Protein AF-A0AAD7STQ3-F1 (afdb_monomer_lite)

Structure (mmCIF, N/CA/C/O backbone):
data_AF-A0AAD7STQ3-F1
#
_entry.id   AF-A0AAD7STQ3-F1
#
loop_
_atom_site.group_PDB
_atom_site.id
_atom_site.type_symbol
_atom_site.label_atom_id
_atom_site.label_alt_id
_atom_site.label_comp_id
_atom_site.label_asym_id
_atom_site.label_entity_id
_atom_site.label_seq_id
_atom_site.pdbx_PDB_ins_code
_atom_site.Cartn_x
_atom_site.Cartn_y
_atom_site.Cartn_z
_atom_site.occupancy
_atom_site.B_iso_or_equiv
_atom_site.auth_seq_id
_atom_site.auth_comp_id
_atom_site.auth_asym_id
_atom_site.auth_atom_id
_atom_site.pdbx_PDB_model_num
ATOM 1 N N . MET A 1 1 ? -23.701 -0.159 4.808 1.00 34.25 1 MET A N 1
ATOM 2 C CA . MET A 1 1 ? -22.752 -0.554 3.745 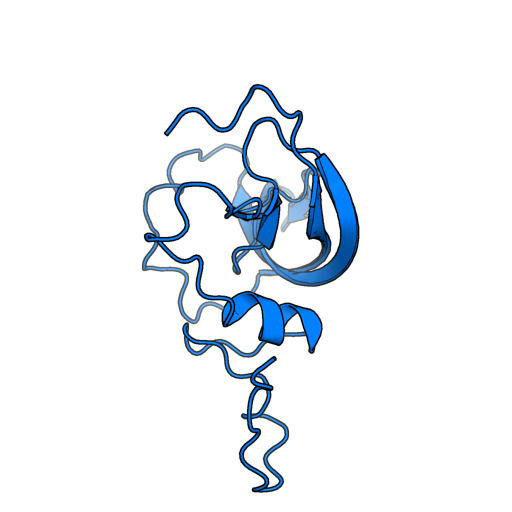1.00 34.25 1 MET A CA 1
ATOM 3 C C . MET A 1 1 ? -23.375 -0.212 2.403 1.00 34.25 1 MET A C 1
ATOM 5 O O . MET A 1 1 ? -24.416 -0.770 2.089 1.00 34.25 1 MET A O 1
ATOM 9 N N . CYS A 1 2 ? -22.802 0.736 1.662 1.00 42.94 2 CYS A N 1
ATOM 10 C CA . CYS A 1 2 ? -23.194 1.011 0.279 1.00 42.94 2 CYS A CA 1
ATOM 11 C C . CYS A 1 2 ? -22.190 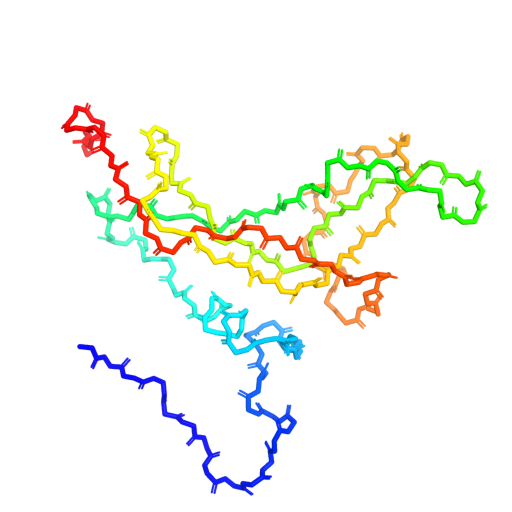0.273 -0.614 1.00 42.94 2 CYS A C 1
ATOM 13 O O . CYS A 1 2 ? -21.005 0.595 -0.589 1.00 42.94 2 CYS A O 1
ATOM 15 N N . GLY A 1 3 ? -22.632 -0.792 -1.284 1.00 47.22 3 GLY A N 1
ATOM 16 C CA . GLY A 1 3 ? -21.791 -1.566 -2.196 1.00 47.22 3 GLY A CA 1
ATOM 17 C C . GLY A 1 3 ? -21.560 -0.799 -3.495 1.00 47.22 3 GLY A C 1
ATOM 18 O O . GLY A 1 3 ? -22.461 -0.118 -3.981 1.00 47.22 3 GLY A O 1
ATOM 19 N N . MET A 1 4 ? -20.357 -0.908 -4.055 1.00 52.12 4 MET A N 1
ATOM 20 C CA . MET A 1 4 ? -20.047 -0.357 -5.375 1.00 52.12 4 MET A CA 1
ATOM 21 C C . MET A 1 4 ? -20.962 -1.015 -6.422 1.00 52.12 4 MET A C 1
ATOM 23 O O . MET A 1 4 ? -20.975 -2.238 -6.555 1.00 52.12 4 MET A O 1
ATOM 27 N N . CYS A 1 5 ? -21.756 -0.215 -7.138 1.00 56.31 5 CYS A N 1
ATOM 28 C CA . CYS A 1 5 ? -22.642 -0.696 -8.197 1.00 56.31 5 CYS A CA 1
ATOM 29 C C . CYS A 1 5 ? -21.842 -0.821 -9.501 1.00 56.31 5 CYS A C 1
ATOM 31 O O . CYS A 1 5 ? -21.365 0.182 -10.030 1.00 56.31 5 CYS A O 1
ATOM 33 N N . GLY A 1 6 ? -21.661 -2.046 -9.996 1.00 50.47 6 GLY A N 1
ATOM 34 C CA . GLY A 1 6 ? -21.016 -2.296 -11.285 1.00 50.47 6 GLY A CA 1
ATOM 35 C C . GLY A 1 6 ? -21.949 -1.960 -12.448 1.00 50.47 6 GLY A C 1
ATOM 36 O O . GLY A 1 6 ? -23.137 -2.283 -12.408 1.00 50.47 6 GLY A O 1
ATOM 37 N N . HIS A 1 7 ? -21.415 -1.337 -13.499 1.00 52.66 7 HIS A N 1
ATOM 38 C CA . HIS A 1 7 ? -22.119 -1.225 -14.775 1.00 52.66 7 HIS A CA 1
ATOM 39 C C . HIS A 1 7 ? -22.228 -2.644 -15.359 1.00 52.66 7 HIS A C 1
ATOM 41 O O . HIS A 1 7 ? -21.219 -3.282 -15.638 1.00 52.66 7 HIS A O 1
ATOM 47 N N . ASN A 1 8 ? -23.439 -3.198 -15.441 1.00 47.75 8 ASN A N 1
ATOM 48 C CA . ASN A 1 8 ? -23.668 -4.563 -15.925 1.00 47.75 8 ASN A CA 1
ATOM 49 C C . ASN A 1 8 ? -23.779 -4.589 -17.461 1.00 47.75 8 ASN A C 1
ATOM 51 O O . ASN A 1 8 ? 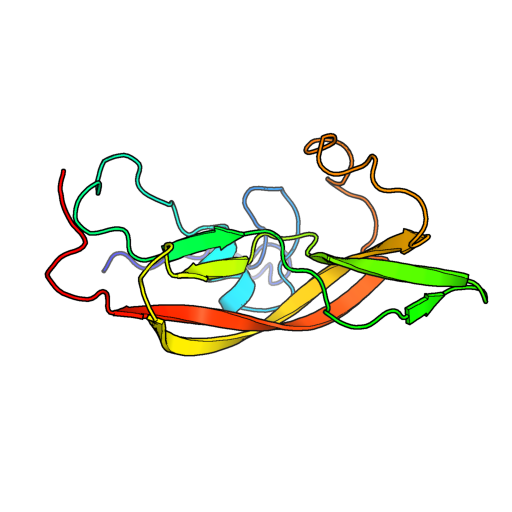-24.787 -5.028 -18.010 1.00 47.75 8 ASN A O 1
ATOM 55 N N . ASP A 1 9 ? -22.774 -4.052 -18.152 1.00 58.06 9 ASP A N 1
ATOM 56 C CA . ASP A 1 9 ? -22.693 -3.980 -19.618 1.00 58.06 9 ASP A CA 1
ATOM 57 C C . ASP A 1 9 ? -21.885 -5.133 -20.243 1.00 58.06 9 ASP A C 1
ATOM 59 O O . ASP A 1 9 ? -21.754 -5.214 -21.462 1.00 58.06 9 ASP A O 1
ATOM 63 N N . GLY A 1 10 ? -21.374 -6.061 -19.428 1.00 50.50 10 GLY A N 1
ATOM 64 C CA . GLY A 1 10 ? -20.572 -7.196 -19.895 1.00 50.50 10 GLY A CA 1
ATOM 65 C C . GLY A 1 10 ? -19.127 -6.835 -20.271 1.00 50.50 10 GLY A C 1
ATOM 66 O O . GLY A 1 10 ? -18.361 -7.726 -20.648 1.00 50.50 10 GLY A O 1
ATOM 67 N N . GLU A 1 11 ? -18.714 -5.571 -20.118 1.00 48.34 11 GLU A N 1
ATOM 68 C CA . GLU A 1 11 ? -17.346 -5.101 -20.362 1.00 48.34 11 GLU A CA 1
ATOM 69 C C . GLU A 1 11 ? -16.451 -5.398 -19.145 1.00 48.34 11 GLU A C 1
ATOM 71 O O . GLU A 1 11 ? -16.195 -4.576 -18.264 1.00 48.34 11 GLU A O 1
ATOM 76 N N . THR A 1 12 ? -15.916 -6.619 -19.096 1.00 53.88 12 THR A N 1
ATOM 77 C CA . THR A 1 12 ? -15.006 -7.070 -18.019 1.00 53.88 12 THR A CA 1
ATOM 78 C C . THR A 1 12 ? -13.733 -6.227 -17.878 1.00 53.88 12 THR A C 1
ATOM 80 O O . THR A 1 12 ? -13.134 -6.200 -16.803 1.00 53.88 12 THR A O 1
ATOM 83 N N . LYS A 1 13 ? -13.310 -5.519 -18.935 1.00 50.78 13 LYS A N 1
ATOM 84 C CA . LYS A 1 13 ? -12.105 -4.673 -18.921 1.00 50.78 13 LYS A CA 1
ATOM 85 C C . LYS A 1 13 ? -12.301 -3.336 -18.209 1.00 50.78 13 LYS A C 1
ATOM 87 O O . LYS A 1 13 ? -11.342 -2.830 -17.629 1.00 50.78 13 LYS A O 1
ATOM 92 N N . LEU A 1 14 ? -13.508 -2.773 -18.236 1.00 55.41 14 LEU A N 1
ATOM 93 C CA . LEU A 1 14 ? -13.808 -1.492 -17.589 1.00 55.41 14 LEU A CA 1
ATOM 94 C C . LEU A 1 14 ? -14.191 -1.661 -16.112 1.00 55.41 14 LEU A C 1
ATOM 96 O O . LEU A 1 14 ? -14.063 -0.713 -15.340 1.00 55.41 14 LEU A O 1
ATOM 100 N N . ALA A 1 15 ? -14.569 -2.875 -15.699 1.00 60.44 15 ALA A N 1
ATOM 101 C CA . ALA A 1 15 ? -14.988 -3.190 -14.332 1.00 60.44 15 ALA A CA 1
ATOM 102 C C . ALA A 1 15 ? -13.909 -2.946 -13.257 1.00 60.44 15 ALA A C 1
ATOM 104 O O . ALA A 1 15 ? -14.251 -2.774 -12.092 1.00 60.44 15 ALA A O 1
ATOM 105 N N . PHE A 1 16 ? -12.626 -2.908 -13.635 1.00 69.44 16 PHE A N 1
ATOM 106 C CA . PHE A 1 16 ? -11.497 -2.679 -12.722 1.00 69.44 16 PHE A CA 1
ATOM 107 C C . PHE A 1 16 ? -10.803 -1.327 -12.941 1.00 69.44 16 PHE A C 1
ATOM 109 O O . PHE A 1 16 ? -9.647 -1.149 -12.550 1.00 69.44 16 PHE A O 1
ATOM 116 N N . ARG A 1 17 ? -11.476 -0.372 -13.595 1.00 74.38 17 ARG A N 1
ATOM 117 C CA . ARG A 1 17 ? -10.894 0.939 -13.892 1.00 74.38 17 ARG A CA 1
ATOM 118 C C . ARG A 1 17 ? -10.895 1.848 -12.663 1.00 74.38 17 ARG A C 1
ATOM 120 O O . ARG A 1 17 ? -11.937 2.186 -12.112 1.00 74.38 17 ARG A O 1
ATOM 127 N N . MET A 1 18 ? -9.710 2.236 -12.235 1.00 72.56 18 MET A N 1
ATOM 128 C CA . MET A 1 18 ? -9.451 3.016 -11.033 1.00 72.56 18 MET A CA 1
ATOM 129 C C . MET A 1 18 ? -9.633 4.526 -11.284 1.00 72.56 18 MET A C 1
ATOM 131 O O . MET A 1 18 ? -9.712 4.945 -12.446 1.00 72.56 18 MET A O 1
ATOM 135 N N . PRO A 1 19 ? -9.722 5.362 -10.227 1.00 66.94 19 PRO A N 1
ATOM 136 C CA . PRO A 1 19 ? -9.919 6.810 -10.370 1.00 66.94 19 PRO A CA 1
ATOM 137 C C . PRO A 1 19 ? -8.807 7.510 -11.164 1.00 66.94 19 PRO A C 1
ATOM 139 O O . PRO A 1 19 ? -9.059 8.494 -11.852 1.00 66.94 19 PRO A O 1
ATOM 142 N N . ASP A 1 20 ? -7.592 6.969 -11.108 1.00 64.88 20 ASP A N 1
ATOM 143 C CA . ASP A 1 20 ? -6.403 7.405 -11.849 1.00 64.88 20 ASP A CA 1
ATOM 144 C C . ASP A 1 20 ? -6.395 6.925 -13.317 1.00 64.88 20 ASP A C 1
ATOM 146 O O . ASP A 1 20 ? -5.398 7.060 -14.020 1.00 64.88 20 ASP A O 1
ATOM 150 N N . SER A 1 21 ? -7.512 6.365 -13.799 1.00 68.56 21 SER A N 1
ATOM 151 C CA . SER A 1 21 ? -7.687 5.786 -15.136 1.00 68.56 21 SER A CA 1
ATOM 152 C C . SER A 1 21 ? -6.899 4.505 -15.428 1.00 68.56 21 SER A C 1
ATOM 154 O O . SER A 1 21 ? -7.070 3.951 -16.522 1.00 68.56 21 SER A O 1
ATOM 156 N N . ASN A 1 22 ? -6.122 3.987 -14.472 1.00 70.94 22 ASN A N 1
ATOM 157 C CA . ASN A 1 22 ? -5.442 2.702 -14.595 1.00 70.94 22 ASN A CA 1
ATOM 158 C C . ASN A 1 22 ? -6.416 1.531 -14.384 1.00 70.94 22 ASN A C 1
ATOM 160 O O . ASN A 1 22 ? -7.529 1.685 -13.886 1.00 70.94 22 ASN A O 1
ATOM 164 N N . VAL A 1 23 ? -6.003 0.326 -14.783 1.00 75.62 23 VAL A N 1
ATOM 165 C CA . VAL A 1 23 ? -6.789 -0.902 -14.573 1.00 75.62 23 VAL A CA 1
ATOM 166 C C . VAL A 1 23 ? -6.133 -1.735 -13.479 1.00 75.62 23 VAL A C 1
ATOM 168 O O . VAL A 1 23 ? -5.023 -2.253 -13.683 1.00 75.62 23 VAL A O 1
ATOM 171 N N . ALA A 1 24 ? -6.841 -1.882 -12.355 1.00 74.19 24 ALA A N 1
ATOM 172 C CA . ALA A 1 24 ? -6.420 -2.686 -11.214 1.00 74.19 24 ALA A CA 1
ATOM 173 C C . ALA A 1 24 ? -6.150 -4.137 -11.629 1.00 74.19 24 ALA A C 1
ATOM 175 O O . ALA A 1 24 ? -6.851 -4.715 -12.463 1.00 74.19 24 ALA A O 1
ATOM 176 N N . LYS A 1 25 ? -5.134 -4.755 -11.017 1.00 80.75 25 LYS A N 1
ATOM 177 C CA . LYS A 1 25 ? -4.764 -6.161 -11.279 1.00 80.75 25 LYS A CA 1
ATOM 178 C C . LYS A 1 25 ? -5.510 -7.162 -10.401 1.00 80.75 25 LYS A C 1
ATOM 180 O O . LYS A 1 25 ? -5.382 -8.368 -10.598 1.00 80.75 25 LYS A O 1
ATOM 185 N N . SER A 1 26 ? -6.277 -6.678 -9.427 1.00 73.44 26 SER A N 1
ATOM 186 C CA . SER A 1 26 ? -7.076 -7.502 -8.524 1.00 73.44 26 SER A CA 1
ATOM 187 C C . SER A 1 26 ? -8.337 -6.764 -8.074 1.00 73.44 26 SER A C 1
ATOM 189 O O . SER A 1 26 ? -8.354 -5.536 -8.001 1.00 73.44 26 SER A O 1
ATOM 191 N N . ALA A 1 27 ? -9.383 -7.517 -7.720 1.00 73.75 27 ALA A N 1
ATOM 192 C CA . ALA A 1 27 ? -10.620 -6.947 -7.185 1.00 73.75 27 ALA A CA 1
ATOM 193 C C . ALA A 1 27 ? -10.399 -6.195 -5.861 1.00 73.75 27 ALA A C 1
ATOM 195 O O . ALA A 1 27 ? -11.030 -5.170 -5.620 1.00 73.75 27 ALA A O 1
ATOM 196 N N . ALA A 1 28 ? -9.472 -6.673 -5.028 1.00 74.25 28 ALA A N 1
ATOM 197 C CA . ALA A 1 28 ? -9.106 -6.004 -3.785 1.00 74.25 28 ALA A CA 1
ATOM 198 C C . ALA A 1 28 ? -8.336 -4.695 -4.045 1.00 74.25 28 ALA A C 1
ATOM 200 O O . ALA A 1 28 ? -8.661 -3.676 -3.444 1.00 74.25 28 ALA A O 1
ATOM 201 N N . GLY A 1 29 ? -7.395 -4.683 -5.001 1.00 72.25 29 GLY A N 1
ATOM 202 C CA . GLY A 1 29 ? -6.713 -3.454 -5.431 1.00 72.25 29 GLY A CA 1
ATOM 203 C C . GLY A 1 29 ? -7.688 -2.415 -5.988 1.00 72.25 29 GLY A C 1
ATOM 204 O O . GLY A 1 29 ? -7.641 -1.252 -5.598 1.00 72.25 29 GLY A O 1
ATOM 205 N N . PHE A 1 30 ? -8.658 -2.860 -6.792 1.00 78.44 30 PHE A N 1
ATOM 206 C CA . PHE A 1 30 ? -9.740 -2.009 -7.287 1.00 78.44 30 PHE A CA 1
ATOM 207 C C . PHE A 1 30 ? -10.587 -1.416 -6.154 1.00 78.44 30 PHE A C 1
ATOM 209 O O . PHE A 1 30 ? -10.809 -0.212 -6.110 1.00 78.44 30 PHE A O 1
ATOM 216 N N . ALA A 1 31 ? -11.035 -2.229 -5.195 1.00 76.12 31 ALA A N 1
ATOM 217 C CA . ALA A 1 31 ? -11.789 -1.713 -4.053 1.00 76.12 31 ALA A CA 1
ATOM 218 C C . ALA A 1 31 ? -10.974 -0.688 -3.240 1.00 76.12 31 ALA A C 1
ATOM 220 O O . ALA A 1 31 ? -11.516 0.317 -2.782 1.00 76.12 31 ALA A O 1
ATOM 221 N N . HIS A 1 32 ? -9.666 -0.913 -3.091 1.00 73.62 32 HIS A N 1
ATOM 222 C CA . HIS A 1 32 ? -8.779 -0.024 -2.342 1.00 73.62 32 HIS A CA 1
ATOM 223 C C . HIS A 1 32 ? -8.500 1.300 -3.068 1.00 73.62 32 HIS A C 1
ATOM 225 O O . HIS A 1 32 ? -8.440 2.343 -2.411 1.00 73.62 32 HIS A O 1
ATOM 231 N N . SER A 1 33 ? -8.388 1.309 -4.403 1.00 71.88 33 SER A N 1
ATOM 232 C CA . SER A 1 33 ? -8.153 2.545 -5.168 1.00 71.88 33 SER A CA 1
ATOM 233 C C . SER A 1 33 ? -9.287 3.556 -4.972 1.00 71.88 33 SER A C 1
ATOM 235 O O . SER A 1 33 ? -9.041 4.756 -4.837 1.00 71.88 33 SER A O 1
ATOM 237 N N . TRP A 1 34 ? -10.524 3.056 -4.894 1.00 71.25 34 TRP A N 1
ATOM 238 C CA . TRP A 1 34 ? -11.752 3.836 -4.716 1.00 71.25 34 TRP A CA 1
ATOM 239 C C . TRP A 1 34 ? -12.090 4.151 -3.254 1.00 71.25 34 TRP A C 1
ATOM 241 O O . TRP A 1 34 ? -13.056 4.869 -2.994 1.00 71.25 34 TRP A O 1
ATOM 251 N N . MET A 1 35 ? -11.306 3.659 -2.288 1.00 70.75 35 MET A N 1
ATOM 252 C CA . MET A 1 35 ? -11.515 3.992 -0.883 1.00 70.75 35 MET A CA 1
ATOM 253 C C . MET A 1 35 ? -11.204 5.478 -0.671 1.00 70.75 35 MET A C 1
ATOM 255 O O . MET A 1 35 ? -10.058 5.915 -0.817 1.00 70.75 35 MET A O 1
ATOM 259 N N . LEU A 1 36 ? -12.240 6.267 -0.383 1.00 61.84 36 LEU A N 1
ATOM 260 C CA . LEU A 1 36 ? -12.096 7.664 0.006 1.00 61.84 36 LEU A CA 1
ATOM 261 C C . LEU A 1 36 ? -11.594 7.703 1.447 1.00 61.84 36 LEU A C 1
ATOM 263 O O . LEU A 1 36 ? -12.289 7.267 2.365 1.00 61.84 36 LEU A O 1
ATOM 267 N N . MET A 1 37 ? -10.388 8.233 1.633 1.00 58.59 37 MET A N 1
ATOM 268 C CA . MET A 1 37 ? -9.892 8.583 2.959 1.00 58.59 37 MET A CA 1
ATOM 269 C C . MET A 1 37 ? -10.634 9.859 3.348 1.00 58.59 37 MET A C 1
ATOM 271 O O . MET A 1 37 ? -10.510 10.874 2.670 1.00 58.59 37 MET A O 1
ATOM 275 N N . HIS A 1 38 ? -11.533 9.778 4.325 1.00 49.41 38 HIS A N 1
ATOM 276 C CA . HIS A 1 38 ? -12.409 10.898 4.648 1.00 49.41 38 HIS A CA 1
ATOM 277 C C . HIS A 1 38 ? -11.678 11.914 5.530 1.00 49.41 38 HIS A C 1
ATOM 279 O O . HIS A 1 38 ? -11.365 11.604 6.677 1.00 49.41 38 HIS A O 1
ATOM 285 N N . ASP A 1 39 ? -11.486 13.138 5.034 1.00 50.84 39 ASP A N 1
ATOM 286 C CA . ASP A 1 39 ? -10.855 14.236 5.790 1.00 50.84 39 ASP A CA 1
ATOM 287 C C . ASP A 1 39 ? -11.638 14.633 7.057 1.00 50.84 39 ASP A C 1
ATOM 289 O O . ASP A 1 39 ? -11.088 15.248 7.970 1.00 50.84 39 ASP A O 1
ATOM 293 N N . SER A 1 40 ? -12.929 14.284 7.140 1.00 49.31 40 SER A N 1
ATOM 294 C CA . SER A 1 40 ? -13.801 14.652 8.264 1.00 49.31 40 SER A CA 1
ATOM 295 C C . SER A 1 40 ? -13.968 13.555 9.327 1.00 49.31 40 SER A C 1
ATOM 297 O O . SER A 1 40 ? -14.676 13.773 10.310 1.00 49.31 40 SER A O 1
ATOM 299 N N . CYS A 1 41 ? -13.323 12.394 9.177 1.00 48.00 41 CYS A N 1
ATOM 300 C CA . CYS A 1 41 ? -13.273 11.357 10.216 1.00 48.00 41 CYS A CA 1
ATOM 301 C C . CYS A 1 41 ? -11.969 11.483 11.012 1.00 48.00 41 CYS A C 1
ATOM 303 O O . CYS A 1 41 ? -11.177 10.544 11.072 1.00 48.00 41 CYS A O 1
ATOM 305 N N . ARG A 1 42 ? -11.735 12.661 11.601 1.00 50.78 42 ARG A N 1
ATOM 306 C CA . ARG A 1 42 ? -10.505 12.980 12.346 1.00 50.78 42 ARG A CA 1
ATOM 307 C C . ARG A 1 42 ? -10.257 12.066 13.553 1.00 50.78 42 ARG A C 1
ATOM 309 O O . ARG A 1 42 ? -9.111 11.858 13.916 1.00 50.78 42 ARG A O 1
ATOM 316 N N . GLU A 1 43 ? -11.312 11.456 14.090 1.00 52.28 43 GLU A N 1
ATOM 317 C CA . GLU A 1 43 ? -11.234 10.623 15.297 1.00 52.28 43 GLU A CA 1
ATOM 318 C C . GLU A 1 43 ? -11.213 9.103 15.016 1.00 52.28 43 GLU A C 1
ATOM 320 O O . GLU A 1 43 ? -10.893 8.326 15.912 1.00 52.28 43 GLU A O 1
ATOM 325 N N . ASP A 1 44 ? -11.501 8.660 13.778 1.00 56.94 44 ASP A N 1
ATOM 326 C CA . ASP A 1 44 ? -11.747 7.236 13.459 1.00 56.94 44 ASP A CA 1
ATOM 327 C C . ASP A 1 44 ? -11.037 6.705 12.196 1.00 56.94 44 ASP A C 1
ATOM 329 O O . ASP A 1 44 ? -11.128 5.510 11.888 1.00 56.94 44 ASP A O 1
ATOM 333 N N . CYS A 1 45 ? -10.320 7.538 11.432 1.00 64.44 45 CYS A N 1
ATOM 334 C CA . CYS A 1 45 ? -9.619 7.064 10.236 1.00 64.44 45 CYS A CA 1
ATOM 335 C C . CYS A 1 45 ? -8.295 6.367 10.604 1.00 64.44 45 CYS A C 1
ATOM 337 O O . CYS A 1 45 ? -7.245 6.989 10.727 1.00 64.44 45 CYS A O 1
ATOM 339 N N . LYS A 1 46 ? -8.347 5.042 10.788 1.00 75.56 46 LYS A N 1
ATOM 340 C CA . LYS A 1 46 ? -7.188 4.215 11.190 1.00 75.56 46 LYS A CA 1
ATOM 341 C C . LYS A 1 46 ? -6.323 3.739 10.020 1.00 75.56 46 LYS A C 1
ATOM 343 O O . LYS A 1 46 ? -5.332 3.043 10.241 1.00 75.56 46 LYS A O 1
ATOM 348 N N . LEU A 1 47 ? -6.708 4.072 8.789 1.00 82.19 47 LEU A N 1
ATOM 349 C CA . LEU A 1 47 ? -6.021 3.699 7.554 1.00 82.19 47 LEU A CA 1
ATOM 350 C C . LEU A 1 47 ? -5.489 4.959 6.862 1.00 82.19 47 LEU A C 1
ATOM 352 O O . LEU A 1 47 ? -6.064 6.032 6.989 1.00 82.19 47 LEU A O 1
ATOM 356 N N . GLN A 1 48 ? -4.420 4.809 6.091 1.00 83.62 48 GLN A N 1
ATOM 357 C CA . GLN A 1 48 ? -3.809 5.825 5.237 1.00 83.62 48 GLN A CA 1
ATOM 358 C C . GLN A 1 48 ? -3.342 5.181 3.925 1.00 83.62 48 GLN A C 1
ATOM 360 O O . GLN A 1 48 ? -3.055 3.985 3.880 1.00 83.62 48 GLN A O 1
ATOM 365 N N . LYS A 1 49 ? -3.292 5.963 2.847 1.00 83.31 49 LYS A N 1
ATOM 366 C CA . LYS A 1 49 ? -2.744 5.544 1.552 1.00 83.31 49 LYS A CA 1
ATOM 367 C C . LYS A 1 49 ? -1.256 5.881 1.524 1.00 83.31 49 LYS A C 1
ATOM 369 O O . LYS A 1 49 ? -0.909 7.034 1.745 1.00 83.31 49 LYS A O 1
ATOM 374 N N . ASP A 1 50 ? -0.408 4.896 1.256 1.00 82.81 50 ASP A N 1
ATOM 375 C CA . ASP A 1 50 ? 1.047 5.066 1.271 1.00 82.81 50 ASP A CA 1
ATOM 376 C C . ASP A 1 50 ? 1.712 4.389 0.064 1.00 82.81 50 ASP A C 1
ATOM 378 O O . ASP A 1 50 ? 1.223 3.367 -0.434 1.00 82.81 50 ASP A O 1
ATOM 382 N N . ARG A 1 51 ? 2.834 4.941 -0.409 1.00 83.00 51 ARG A N 1
ATOM 383 C CA . ARG A 1 51 ? 3.659 4.307 -1.447 1.00 83.00 51 ARG A CA 1
ATOM 384 C C . ARG A 1 51 ? 4.664 3.391 -0.781 1.00 83.00 51 ARG A C 1
ATOM 386 O O . ARG A 1 51 ? 5.446 3.797 0.071 1.00 83.00 51 ARG A O 1
ATOM 393 N N . VAL A 1 52 ? 4.651 2.131 -1.189 1.00 85.88 52 VAL A N 1
ATOM 394 C CA . VAL A 1 52 ? 5.432 1.090 -0.524 1.00 85.88 52 VAL A CA 1
ATOM 395 C C . VAL A 1 52 ? 6.658 0.746 -1.352 1.00 85.88 52 VAL A C 1
ATOM 397 O O . VAL A 1 52 ? 6.564 0.484 -2.552 1.00 85.88 52 VAL A O 1
ATOM 400 N N . ASP A 1 53 ? 7.811 0.757 -0.691 1.00 83.19 53 ASP A N 1
ATOM 401 C CA . ASP A 1 53 ? 9.053 0.211 -1.223 1.00 83.19 53 ASP A CA 1
ATOM 402 C C . ASP A 1 53 ? 8.980 -1.318 -1.203 1.00 83.19 53 ASP A C 1
ATOM 404 O O . ASP A 1 53 ? 8.551 -1.918 -0.213 1.00 83.19 53 ASP A O 1
ATOM 408 N N . LEU A 1 54 ? 9.402 -1.961 -2.293 1.00 82.12 54 LEU A N 1
ATOM 409 C CA . LEU A 1 54 ? 9.374 -3.419 -2.404 1.00 82.12 54 LEU A CA 1
ATOM 410 C C . LEU A 1 54 ? 10.336 -4.115 -1.415 1.00 82.12 54 LEU A C 1
ATOM 412 O O . LEU A 1 54 ? 10.311 -5.337 -1.272 1.00 82.12 54 LEU A O 1
ATOM 416 N N . GLY A 1 55 ? 11.200 -3.364 -0.727 1.00 72.06 55 GLY A N 1
ATOM 417 C CA . GLY A 1 55 ? 12.090 -3.834 0.335 1.00 72.06 55 GLY A CA 1
ATOM 418 C C . GLY A 1 55 ? 13.282 -4.643 -0.165 1.00 72.06 55 GLY A C 1
ATOM 419 O O . GLY A 1 55 ? 14.160 -5.005 0.617 1.00 72.06 55 GLY A O 1
ATOM 420 N N . ARG A 1 56 ? 13.330 -4.937 -1.466 1.00 73.69 56 ARG A N 1
ATOM 421 C CA . ARG A 1 56 ? 14.419 -5.661 -2.112 1.00 73.69 56 ARG A CA 1
ATOM 422 C C . ARG A 1 56 ? 14.935 -4.880 -3.304 1.00 73.69 56 ARG A C 1
ATOM 424 O O . ARG A 1 56 ? 14.170 -4.432 -4.156 1.00 73.69 56 ARG A O 1
ATOM 431 N N . THR A 1 57 ? 16.252 -4.762 -3.368 1.00 66.81 57 THR A N 1
ATOM 432 C CA . THR A 1 57 ? 16.939 -4.212 -4.528 1.00 66.81 57 THR A CA 1
ATOM 433 C C . THR A 1 57 ? 16.922 -5.256 -5.634 1.00 66.81 57 THR A C 1
ATOM 435 O O . THR A 1 57 ? 17.395 -6.377 -5.438 1.00 66.81 57 THR A O 1
ATOM 438 N N . MET A 1 58 ? 16.362 -4.914 -6.789 1.00 68.12 58 MET A N 1
ATOM 439 C CA . MET A 1 58 ? 16.350 -5.807 -7.944 1.00 68.12 58 MET A CA 1
ATOM 440 C C . MET A 1 58 ? 17.485 -5.461 -8.897 1.00 68.12 58 MET A C 1
ATOM 442 O O . MET A 1 58 ? 17.829 -4.295 -9.043 1.00 68.12 58 MET A O 1
ATOM 446 N N . SER A 1 59 ? 18.048 -6.459 -9.579 1.00 67.25 59 SER A N 1
ATOM 447 C CA . SER A 1 59 ? 18.930 -6.197 -10.716 1.00 67.25 59 SER A CA 1
ATOM 448 C C . SER A 1 59 ? 18.082 -6.098 -11.981 1.00 67.25 59 SER A C 1
ATOM 450 O O . SER A 1 59 ? 17.638 -7.113 -12.517 1.00 67.25 59 SER A O 1
ATOM 452 N N . LEU A 1 60 ? 17.820 -4.873 -12.430 1.00 63.94 60 LEU A N 1
ATOM 453 C CA . LEU A 1 60 ? 17.189 -4.593 -13.719 1.00 63.94 60 LEU A CA 1
ATOM 454 C C . LEU A 1 60 ? 18.287 -4.122 -14.667 1.00 63.94 60 LEU A C 1
ATOM 456 O O . LEU A 1 60 ? 19.025 -3.196 -14.354 1.00 63.94 60 LEU A O 1
ATOM 460 N N . VAL A 1 61 ? 18.440 -4.805 -15.806 1.00 66.12 61 VAL A N 1
ATOM 461 C CA . VAL A 1 61 ? 19.457 -4.470 -16.826 1.00 66.12 61 VAL A CA 1
ATOM 462 C C . VAL A 1 61 ? 20.896 -4.431 -16.253 1.00 66.12 61 VAL A C 1
ATOM 464 O O . VAL A 1 61 ? 21.758 -3.711 -16.739 1.00 66.12 61 VAL A O 1
ATOM 467 N N . GLY A 1 62 ? 21.181 -5.228 -15.214 1.00 66.12 62 GLY A N 1
ATOM 468 C CA . GLY A 1 62 ? 22.507 -5.297 -14.581 1.00 66.12 62 GLY A CA 1
ATOM 469 C C . GLY A 1 62 ? 22.792 -4.212 -13.535 1.00 66.12 62 GLY A C 1
ATOM 470 O O . GLY A 1 62 ? 23.882 -4.209 -12.968 1.00 66.12 62 GLY A O 1
ATOM 471 N N . GLU A 1 63 ? 21.825 -3.345 -13.224 1.00 70.69 63 GLU A N 1
ATOM 472 C CA . GLU A 1 63 ? 21.959 -2.268 -12.240 1.00 70.69 63 GLU A CA 1
ATOM 473 C C . GLU A 1 63 ? 20.996 -2.464 -11.061 1.00 70.69 63 GLU A C 1
ATOM 475 O O . GLU A 1 63 ? 19.888 -2.993 -11.205 1.00 70.69 63 GLU A O 1
ATOM 480 N N . LEU A 1 64 ? 21.435 -2.064 -9.866 1.00 75.81 64 LEU A N 1
ATOM 481 C CA . LEU A 1 64 ? 20.624 -2.128 -8.657 1.00 75.81 64 LEU A CA 1
ATOM 482 C C . LEU A 1 64 ? 19.506 -1.089 -8.736 1.00 75.81 64 LEU A C 1
ATOM 484 O O . LEU A 1 64 ? 19.752 0.114 -8.736 1.00 75.81 64 LEU A O 1
ATOM 488 N N . SER A 1 65 ? 18.274 -1.575 -8.773 1.00 80.25 65 SER A N 1
ATOM 489 C CA . SER A 1 65 ? 17.066 -0.773 -8.863 1.00 80.25 65 SER A CA 1
ATOM 490 C C . SER A 1 65 ? 16.214 -0.937 -7.612 1.00 80.25 65 SER A C 1
ATOM 492 O O . SER A 1 65 ? 16.066 -2.038 -7.072 1.00 80.25 65 SER A O 1
ATOM 494 N N . ARG A 1 66 ? 15.639 0.172 -7.158 1.00 84.62 66 ARG A N 1
ATOM 495 C CA . ARG A 1 66 ? 14.636 0.225 -6.103 1.00 84.62 66 ARG A CA 1
ATOM 496 C C . ARG A 1 66 ? 13.265 0.416 -6.734 1.00 84.62 66 ARG A C 1
ATOM 498 O O . ARG A 1 66 ? 13.106 1.247 -7.625 1.00 84.62 66 ARG A O 1
ATOM 505 N N . CYS A 1 67 ? 12.297 -0.367 -6.279 1.00 85.06 67 CYS A N 1
ATOM 506 C CA . CYS A 1 67 ? 10.966 -0.409 -6.864 1.00 85.06 67 CYS A CA 1
ATOM 507 C C . CYS A 1 67 ? 9.926 0.086 -5.865 1.00 85.06 67 CYS A C 1
ATOM 509 O O . CYS A 1 67 ? 9.858 -0.401 -4.736 1.00 85.06 67 CYS A O 1
ATOM 511 N N . TYR A 1 68 ? 9.095 1.017 -6.316 1.00 86.19 68 TYR A N 1
ATOM 512 C CA . TYR A 1 68 ? 8.038 1.642 -5.534 1.00 86.19 68 TYR A CA 1
ATOM 513 C C . TYR A 1 68 ? 6.684 1.354 -6.159 1.00 86.19 68 TYR A C 1
ATOM 515 O O . TYR A 1 68 ? 6.567 1.271 -7.384 1.00 86.19 68 TYR A O 1
ATOM 523 N N . SER A 1 69 ? 5.653 1.209 -5.331 1.00 85.69 69 SER A N 1
ATOM 524 C CA . SER A 1 69 ? 4.308 0.979 -5.845 1.00 85.69 69 SER A CA 1
ATOM 525 C C . SER A 1 69 ? 3.837 2.142 -6.729 1.00 85.69 69 SER A C 1
ATOM 527 O O . SER A 1 69 ? 4.025 3.322 -6.405 1.00 85.69 69 SER A O 1
ATOM 529 N N . ALA A 1 70 ? 3.251 1.790 -7.873 1.00 81.88 70 ALA A N 1
ATOM 530 C CA . ALA A 1 70 ? 2.594 2.723 -8.785 1.00 81.88 70 ALA A CA 1
ATOM 531 C C . ALA A 1 70 ? 1.255 3.194 -8.202 1.00 81.88 70 ALA A C 1
ATOM 533 O O . ALA A 1 70 ? 0.892 4.358 -8.307 1.00 81.88 70 ALA A O 1
ATOM 534 N N . GLU A 1 71 ? 0.557 2.280 -7.529 1.00 77.06 71 GLU A N 1
ATOM 535 C CA . GLU A 1 71 ? -0.708 2.537 -6.850 1.00 77.06 71 GLU A CA 1
ATOM 536 C C . GLU A 1 71 ? -0.465 2.687 -5.333 1.00 77.06 71 GLU A C 1
ATOM 538 O O . GLU A 1 71 ? 0.379 1.975 -4.767 1.00 77.06 71 GLU A O 1
ATOM 543 N N . PRO A 1 72 ? -1.183 3.589 -4.641 1.00 82.06 72 PRO A N 1
ATOM 544 C CA . PRO A 1 72 ? -1.100 3.704 -3.191 1.00 82.06 72 PRO A CA 1
ATOM 545 C C . PRO A 1 72 ? -1.687 2.470 -2.497 1.00 82.06 72 PRO A C 1
ATOM 547 O O . PRO A 1 72 ? -2.760 1.978 -2.848 1.00 82.06 72 PRO A O 1
ATOM 550 N N . VAL A 1 73 ? -1.006 2.002 -1.456 1.00 87.25 73 VAL A N 1
ATOM 551 C CA . VAL A 1 73 ? -1.395 0.834 -0.663 1.00 87.25 73 VAL A CA 1
ATOM 552 C C . VAL A 1 73 ? -1.948 1.284 0.676 1.00 87.25 73 VAL A C 1
ATOM 554 O O . VAL A 1 73 ? -1.400 2.179 1.317 1.00 87.25 73 VAL A O 1
ATOM 557 N N . LEU A 1 74 ? -3.024 0.642 1.132 1.00 87.75 74 LEU A N 1
ATOM 558 C CA . LEU A 1 74 ? -3.566 0.931 2.455 1.00 87.75 74 LEU A CA 1
ATOM 559 C C . LEU A 1 74 ? -2.605 0.444 3.544 1.00 87.75 74 LEU A C 1
ATOM 561 O O . LEU A 1 74 ? -2.235 -0.736 3.587 1.00 87.75 74 LEU A O 1
ATOM 565 N N . ARG A 1 75 ? -2.233 1.364 4.429 1.00 89.69 75 ARG A N 1
ATOM 566 C CA . ARG A 1 75 ? -1.440 1.167 5.642 1.00 89.69 75 ARG A CA 1
ATOM 567 C C . ARG A 1 75 ? -2.215 1.687 6.840 1.00 89.69 75 ARG A C 1
ATOM 569 O O . ARG A 1 75 ? -3.129 2.483 6.690 1.00 89.69 75 ARG A O 1
ATOM 576 N N . CYS A 1 76 ? -1.863 1.235 8.037 1.00 87.75 76 CYS A N 1
ATOM 577 C CA . CYS A 1 76 ? -2.459 1.796 9.245 1.00 87.75 76 CYS A CA 1
ATOM 578 C C . CYS A 1 76 ? -1.854 3.172 9.502 1.00 87.75 76 CYS A C 1
ATOM 580 O O . CYS A 1 76 ? -0.688 3.398 9.163 1.00 87.75 76 CYS A O 1
ATOM 582 N N . ALA A 1 77 ? -2.634 4.064 10.105 1.00 84.88 77 ALA A N 1
ATOM 583 C CA . ALA A 1 77 ? -2.139 5.343 10.591 1.00 84.88 77 ALA A CA 1
ATOM 584 C C . ALA A 1 77 ? -0.976 5.135 11.588 1.00 84.88 77 ALA A C 1
ATOM 586 O O . ALA A 1 77 ? -0.911 4.085 12.246 1.00 84.88 77 ALA A O 1
ATOM 587 N N . PRO A 1 78 ? -0.045 6.099 11.715 1.00 83.12 78 PRO A N 1
ATOM 588 C CA . PRO A 1 78 ? 1.055 5.998 12.668 1.00 83.12 78 PRO A CA 1
ATOM 589 C C . PRO A 1 78 ? 0.530 5.765 14.091 1.00 83.12 78 PRO A C 1
ATOM 591 O O . PRO A 1 78 ? -0.426 6.402 14.517 1.00 83.12 78 PRO A O 1
ATOM 594 N N . GLY A 1 79 ? 1.143 4.834 14.825 1.00 80.56 79 GLY A N 1
ATOM 595 C CA . GLY A 1 79 ? 0.695 4.454 16.173 1.00 80.56 79 GLY A CA 1
ATOM 596 C C . GLY A 1 79 ? -0.398 3.377 16.215 1.00 80.56 79 GLY A C 1
ATOM 597 O O . GLY A 1 79 ? -0.703 2.874 17.294 1.00 80.56 79 GLY A O 1
ATOM 598 N N . CYS A 1 80 ? -0.940 2.956 15.069 1.00 85.44 80 CYS A N 1
ATOM 599 C CA . CYS A 1 80 ? -1.893 1.849 14.969 1.00 85.44 80 CYS A CA 1
ATOM 600 C C . CYS A 1 80 ? -1.233 0.584 14.395 1.00 85.44 80 CYS A C 1
ATOM 602 O O . CYS A 1 80 ? -0.252 0.651 13.654 1.00 85.44 80 CYS A O 1
ATOM 604 N N . PHE A 1 81 ? -1.796 -0.586 14.697 1.00 88.25 81 PHE A N 1
ATOM 605 C CA . PHE A 1 81 ? -1.345 -1.882 14.184 1.00 88.25 81 PHE A CA 1
ATOM 606 C C . PHE A 1 81 ? -2.439 -2.571 13.365 1.00 88.25 81 PHE A C 1
ATOM 608 O O . PHE A 1 81 ? -3.628 -2.430 13.650 1.00 88.25 81 PHE A O 1
ATOM 615 N N . ALA A 1 82 ? -2.037 -3.322 12.338 1.00 89.81 82 ALA A N 1
ATOM 616 C CA . ALA A 1 82 ? -2.973 -4.048 11.488 1.00 89.81 82 ALA A CA 1
ATOM 617 C C . ALA A 1 82 ? -3.532 -5.268 12.228 1.00 89.81 82 ALA A C 1
ATOM 619 O O . ALA A 1 82 ? -2.770 -6.105 12.710 1.00 89.81 82 ALA A O 1
ATOM 620 N N . THR A 1 83 ? -4.856 -5.380 12.293 1.00 88.94 83 THR A N 1
ATOM 621 C CA . THR A 1 83 ? -5.553 -6.574 12.799 1.00 88.94 83 THR A CA 1
ATOM 622 C C . THR A 1 83 ? -5.866 -7.549 11.675 1.00 88.94 83 THR A C 1
ATOM 624 O O . THR A 1 83 ? -5.851 -8.759 11.888 1.00 88.94 83 THR A O 1
ATOM 627 N N . HIS A 1 84 ? -6.101 -7.026 10.471 1.00 89.94 84 HIS A N 1
ATOM 628 C CA . HIS A 1 84 ? -6.320 -7.819 9.272 1.00 89.94 84 HIS A CA 1
ATOM 629 C C . HIS A 1 84 ? -5.525 -7.253 8.098 1.00 89.94 84 HIS A C 1
ATOM 631 O O . HIS A 1 84 ? -5.463 -6.037 7.883 1.00 89.94 84 HIS A O 1
ATOM 637 N N . THR A 1 85 ? -4.934 -8.146 7.312 1.00 92.25 85 THR A N 1
ATOM 638 C CA . THR A 1 85 ? -4.161 -7.800 6.123 1.00 92.25 85 THR A CA 1
ATOM 639 C C . THR A 1 85 ? -4.597 -8.639 4.933 1.00 92.25 85 THR A C 1
ATOM 641 O O . THR A 1 85 ? -5.128 -9.737 5.072 1.00 92.25 85 THR A O 1
ATOM 644 N N . THR A 1 86 ? -4.379 -8.104 3.739 1.00 9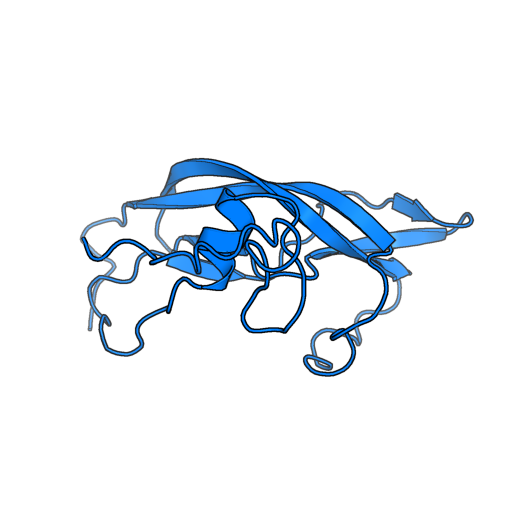0.00 86 THR A N 1
ATOM 645 C CA . THR A 1 86 ? -4.630 -8.791 2.477 1.00 90.00 86 THR A CA 1
ATOM 646 C C . THR A 1 86 ? -3.409 -8.679 1.581 1.00 90.00 86 THR A C 1
ATOM 648 O O . THR A 1 86 ? -2.704 -7.670 1.601 1.00 90.00 86 THR A O 1
ATOM 651 N N . LEU A 1 87 ? -3.162 -9.706 0.775 1.00 90.88 87 LEU A N 1
ATOM 652 C CA . LEU A 1 87 ? -2.148 -9.658 -0.271 1.00 90.88 87 LEU A CA 1
ATOM 653 C C . LEU A 1 87 ? -2.770 -9.078 -1.540 1.00 90.88 87 LEU A C 1
ATOM 655 O O . LEU A 1 87 ? -3.796 -9.565 -2.015 1.00 90.88 87 LEU A O 1
ATOM 659 N N . LEU A 1 88 ? -2.153 -8.030 -2.075 1.00 86.69 88 LEU A N 1
ATOM 660 C CA . LEU A 1 88 ? -2.548 -7.386 -3.321 1.00 86.69 88 LEU A CA 1
ATOM 661 C C . LEU A 1 88 ? -1.445 -7.561 -4.349 1.00 86.69 88 LEU A C 1
ATOM 663 O O . LEU A 1 88 ? -0.294 -7.261 -4.058 1.00 86.69 88 LEU A O 1
ATOM 667 N N . ASN A 1 89 ? -1.806 -7.968 -5.561 1.00 86.62 89 ASN A N 1
ATOM 668 C CA . ASN A 1 89 ? -0.907 -7.855 -6.703 1.00 86.62 89 ASN A CA 1
ATOM 669 C C . ASN A 1 89 ? -1.058 -6.453 -7.280 1.00 86.62 89 ASN A C 1
ATOM 671 O O . ASN A 1 89 ? -2.139 -6.122 -7.777 1.00 86.62 89 ASN A O 1
ATOM 675 N N . ILE A 1 90 ? -0.002 -5.650 -7.193 1.00 85.62 90 ILE A N 1
ATOM 676 C CA . ILE A 1 90 ? 0.006 -4.263 -7.665 1.00 85.62 90 ILE A CA 1
ATOM 677 C C . ILE A 1 90 ? 1.204 -4.003 -8.567 1.00 85.62 90 ILE A C 1
ATOM 679 O O . ILE A 1 90 ? 2.186 -4.750 -8.570 1.00 85.62 90 ILE A O 1
ATOM 683 N N . SER A 1 91 ? 1.107 -2.934 -9.343 1.00 86.56 91 SER A N 1
ATOM 684 C CA . SER A 1 91 ? 2.173 -2.483 -10.223 1.00 86.56 91 SER A CA 1
ATOM 685 C C . SER A 1 91 ? 3.253 -1.699 -9.470 1.00 86.56 91 SER A C 1
ATOM 687 O O . SER A 1 91 ? 2.953 -0.954 -8.538 1.00 86.56 91 SER A O 1
ATOM 689 N N . PHE A 1 92 ? 4.507 -1.851 -9.900 1.00 85.56 92 PHE A N 1
ATOM 690 C CA . PHE A 1 92 ? 5.659 -1.109 -9.387 1.00 85.56 92 PHE A CA 1
ATOM 691 C C . PHE A 1 92 ? 6.405 -0.405 -10.519 1.00 85.56 92 PHE A C 1
ATOM 693 O O . PHE A 1 92 ? 6.503 -0.937 -11.630 1.00 85.56 92 PHE A O 1
AT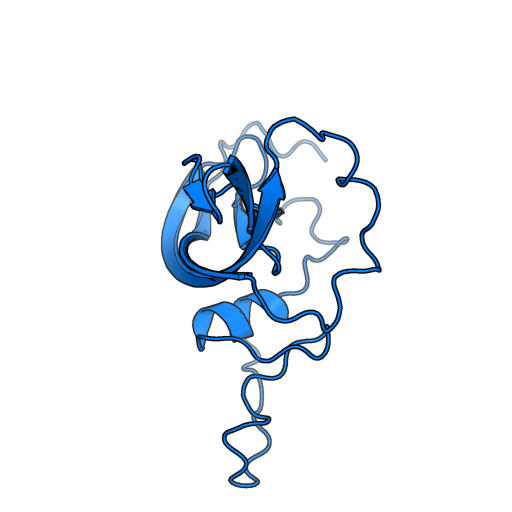OM 700 N N . HIS A 1 93 ? 6.969 0.753 -10.182 1.00 85.62 93 HIS A N 1
ATOM 701 C CA . HIS A 1 93 ? 7.959 1.463 -10.983 1.00 85.62 93 HIS A CA 1
ATOM 702 C C . HIS A 1 93 ? 9.329 1.340 -10.326 1.00 85.62 93 HIS A C 1
ATOM 704 O O . HIS A 1 93 ? 9.459 1.528 -9.112 1.00 85.62 93 HIS A O 1
ATOM 710 N N . CYS A 1 94 ? 10.335 0.979 -11.114 1.00 83.69 94 CYS A N 1
ATOM 711 C CA . CYS A 1 94 ? 11.682 0.696 -10.645 1.00 83.69 94 CYS A CA 1
ATOM 712 C C . CYS A 1 94 ? 12.664 1.739 -11.167 1.00 83.69 94 CYS A C 1
ATOM 714 O O . CYS A 1 94 ? 12.708 2.034 -12.357 1.00 83.69 94 CYS A O 1
ATOM 716 N N . HIS A 1 95 ? 13.508 2.250 -10.276 1.00 77.19 95 HIS A N 1
ATOM 717 C CA . HIS A 1 95 ? 14.512 3.255 -10.608 1.00 77.19 95 HIS A CA 1
ATOM 718 C C . HIS A 1 95 ? 15.888 2.848 -10.081 1.00 77.19 95 HIS A C 1
ATOM 720 O O . HIS A 1 95 ? 15.959 2.152 -9.065 1.00 77.19 95 HIS A O 1
ATOM 726 N N . PRO A 1 96 ? 16.985 3.304 -10.710 1.00 79.38 96 PRO A N 1
ATOM 727 C CA . PRO A 1 96 ? 18.332 3.088 -10.195 1.00 79.38 96 PRO A CA 1
ATOM 728 C C . PRO A 1 96 ? 18.457 3.578 -8.749 1.00 79.38 96 PRO A C 1
ATOM 730 O O . PRO A 1 96 ? 18.013 4.679 -8.416 1.00 79.38 96 PRO A O 1
ATOM 733 N N . ALA A 1 97 ? 19.065 2.768 -7.883 1.00 71.38 97 ALA A N 1
ATOM 734 C CA . ALA A 1 97 ? 19.110 3.005 -6.438 1.00 71.38 97 ALA A CA 1
ATOM 735 C C . ALA A 1 97 ? 19.840 4.303 -6.027 1.00 71.38 97 ALA A C 1
ATOM 737 O O . ALA A 1 97 ? 19.652 4.768 -4.903 1.00 71.38 97 ALA A O 1
ATOM 738 N N . ASP A 1 98 ? 20.637 4.889 -6.924 1.00 69.88 98 ASP A N 1
ATOM 739 C CA . ASP A 1 98 ? 21.462 6.076 -6.666 1.00 69.88 98 ASP A CA 1
ATOM 740 C C . ASP A 1 98 ? 20.711 7.415 -6.807 1.00 69.88 98 ASP A C 1
ATOM 742 O O . ASP A 1 98 ? 21.240 8.468 -6.453 1.00 69.88 98 ASP A O 1
ATOM 746 N N . ASN A 1 99 ? 19.469 7.416 -7.311 1.00 60.03 99 ASN A N 1
ATOM 747 C CA . ASN A 1 99 ? 18.747 8.654 -7.608 1.00 60.03 99 ASN A CA 1
ATOM 748 C C . ASN A 1 99 ? 17.550 8.857 -6.656 1.00 60.03 99 ASN A C 1
ATOM 750 O O . ASN A 1 99 ? 16.472 8.306 -6.853 1.00 60.03 99 ASN A O 1
ATOM 754 N N . THR A 1 100 ? 17.721 9.679 -5.616 1.00 54.06 100 THR A N 1
ATOM 755 C CA . THR A 1 100 ? 16.716 9.966 -4.563 1.00 54.06 100 THR A CA 1
ATOM 756 C C . THR A 1 100 ? 15.674 11.030 -4.942 1.00 54.06 100 THR A C 1
ATOM 758 O O . THR A 1 100 ? 14.876 11.446 -4.107 1.00 54.06 100 THR A O 1
ATOM 761 N N . ARG A 1 101 ? 15.670 11.497 -6.194 1.00 53.59 101 ARG A N 1
ATOM 762 C CA . ARG A 1 101 ? 15.058 12.773 -6.603 1.00 53.59 101 ARG A CA 1
ATOM 763 C C . ARG A 1 101 ? 13.585 12.722 -7.039 1.00 53.59 101 ARG A C 1
ATOM 765 O O . ARG A 1 101 ? 13.094 13.712 -7.563 1.00 53.59 101 ARG A O 1
ATOM 772 N N . TRP A 1 102 ? 12.896 11.594 -6.859 1.00 54.91 102 TRP A N 1
ATOM 773 C CA . TRP A 1 102 ? 11.626 11.306 -7.554 1.00 54.91 102 TRP A CA 1
ATOM 774 C C . TRP A 1 102 ? 10.388 11.251 -6.651 1.00 54.91 102 TRP A C 1
ATOM 776 O O . TRP A 1 102 ? 9.296 10.971 -7.134 1.00 54.91 102 TRP A O 1
ATOM 786 N N . MET A 1 103 ? 10.528 11.526 -5.349 1.00 50.53 103 MET A N 1
ATOM 787 C CA . MET A 1 103 ? 9.363 11.662 -4.458 1.00 50.53 103 MET A CA 1
ATOM 788 C C . MET A 1 103 ? 8.506 12.907 -4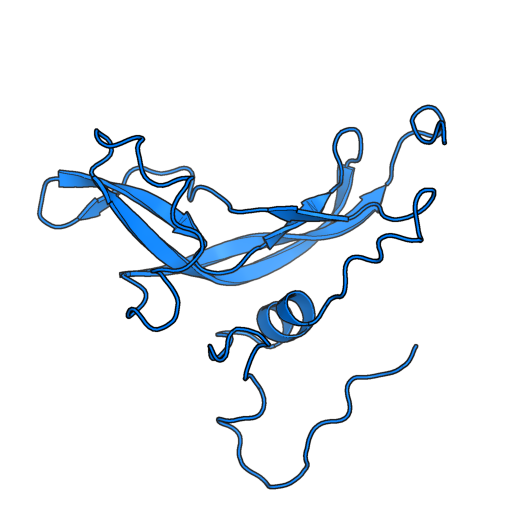.768 1.00 50.53 103 MET A C 1
ATOM 790 O O . MET A 1 103 ? 7.409 13.004 -4.232 1.00 50.53 103 MET A O 1
ATOM 794 N N . ASP A 1 104 ? 8.970 13.813 -5.640 1.00 50.09 104 ASP A N 1
ATOM 795 C CA . ASP A 1 104 ? 8.296 15.075 -5.988 1.00 50.09 104 ASP A CA 1
ATOM 796 C C . ASP A 1 104 ? 7.447 15.034 -7.280 1.00 50.09 104 ASP A C 1
ATOM 798 O O . ASP A 1 104 ? 6.678 15.963 -7.519 1.00 50.09 104 ASP A O 1
ATOM 802 N N . ASP A 1 105 ? 7.533 13.988 -8.114 1.00 48.00 105 ASP A N 1
ATOM 803 C CA . ASP A 1 105 ? 6.842 13.949 -9.419 1.00 48.00 105 ASP A CA 1
ATOM 804 C C . ASP A 1 105 ? 5.611 13.019 -9.385 1.00 48.00 105 ASP A C 1
ATOM 806 O O . ASP A 1 105 ? 5.585 11.919 -9.937 1.00 48.00 105 ASP A O 1
ATOM 810 N N . ASP A 1 106 ? 4.578 13.470 -8.669 1.00 50.25 106 ASP A N 1
ATOM 811 C CA . ASP A 1 106 ? 3.277 12.796 -8.483 1.00 50.25 106 ASP A CA 1
ATOM 812 C C . ASP A 1 106 ? 2.453 12.686 -9.788 1.00 50.25 106 ASP A C 1
ATOM 814 O O . ASP A 1 106 ? 1.545 11.867 -9.901 1.00 50.25 106 ASP A O 1
ATOM 818 N N . ALA A 1 107 ? 2.792 13.472 -10.816 1.00 48.12 107 ALA A N 1
ATOM 819 C CA . ALA A 1 107 ? 1.976 13.616 -12.023 1.00 48.12 107 ALA A CA 1
ATOM 820 C C . ALA A 1 107 ? 2.483 12.844 -13.258 1.00 48.12 107 ALA A C 1
ATOM 822 O O . ALA A 1 107 ? 1.708 12.656 -14.197 1.00 48.12 107 ALA A O 1
ATOM 823 N N . SER A 1 108 ? 3.743 12.385 -13.291 1.00 45.50 108 SER A N 1
ATOM 824 C CA . SER A 1 108 ? 4.328 11.795 -14.515 1.00 45.50 108 SER A CA 1
ATOM 825 C C . SER A 1 108 ? 4.108 10.287 -14.683 1.00 45.50 108 SER A C 1
ATOM 827 O O . SER A 1 108 ? 4.239 9.785 -15.792 1.00 45.50 108 SER A O 1
ATOM 829 N N . LEU A 1 109 ? 3.713 9.556 -13.634 1.00 52.50 109 LEU A N 1
ATOM 830 C CA . LEU A 1 109 ? 3.559 8.088 -13.686 1.00 52.50 109 LEU A CA 1
ATOM 831 C C . LEU A 1 109 ? 2.178 7.624 -14.192 1.00 52.50 109 LEU A C 1
ATOM 833 O O . LEU A 1 109 ? 1.892 6.427 -14.267 1.00 52.50 109 LEU A O 1
ATOM 837 N N . VAL A 1 110 ? 1.296 8.560 -14.550 1.00 43.97 110 VAL A N 1
ATOM 838 C CA . VAL A 1 110 ? -0.049 8.255 -15.046 1.00 43.97 110 VAL A CA 1
ATOM 839 C C . VAL A 1 110 ? 0.035 7.810 -16.509 1.00 43.97 110 VAL A C 1
ATOM 841 O O . VAL A 1 110 ? 0.091 8.623 -17.428 1.00 43.97 110 VAL A O 1
ATOM 844 N N . GLY A 1 111 ? 0.018 6.494 -16.729 1.00 49.66 111 GLY A N 1
ATOM 845 C CA . GLY A 1 111 ? -0.053 5.885 -18.062 1.00 49.66 111 GLY A CA 1
ATOM 846 C C . GLY A 1 111 ? 1.245 5.256 -18.570 1.00 49.66 111 GLY A C 1
ATOM 847 O O . GLY A 1 111 ? 1.242 4.682 -19.663 1.00 49.66 111 GLY A O 1
ATOM 848 N N . GLU A 1 112 ? 2.331 5.294 -17.794 1.00 58.28 112 GLU A N 1
ATOM 849 C CA . GLU A 1 112 ? 3.519 4.493 -18.090 1.00 58.28 112 GLU A CA 1
ATOM 850 C C . GLU A 1 112 ? 3.266 3.011 -17.784 1.00 58.28 112 GLU A C 1
ATOM 852 O O . GLU A 1 112 ? 2.574 2.630 -16.836 1.00 58.28 112 GLU A O 1
ATOM 857 N N . LYS A 1 113 ? 3.807 2.133 -18.636 1.00 65.81 113 LYS A N 1
ATOM 858 C CA . LYS A 1 113 ? 3.737 0.687 -18.412 1.00 65.81 113 LYS A CA 1
ATOM 859 C C . LYS A 1 113 ? 4.457 0.379 -17.101 1.00 65.81 113 LYS A C 1
ATOM 861 O O . LYS A 1 113 ? 5.624 0.712 -16.960 1.00 65.81 113 LYS A O 1
ATOM 866 N N . ALA A 1 114 ? 3.773 -0.298 -16.182 1.00 74.50 114 ALA A N 1
ATOM 867 C CA . ALA A 1 114 ? 4.406 -0.824 -14.980 1.00 74.50 114 ALA A CA 1
ATOM 868 C C . ALA A 1 114 ? 5.637 -1.671 -15.341 1.00 74.50 114 ALA A C 1
ATOM 870 O O . ALA A 1 114 ? 5.533 -2.560 -16.196 1.00 74.50 114 ALA A O 1
ATOM 871 N N . ASP A 1 115 ? 6.760 -1.421 -14.667 1.00 80.38 115 ASP A N 1
ATOM 872 C CA . ASP A 1 115 ? 8.008 -2.161 -14.880 1.00 80.38 115 ASP A CA 1
ATOM 873 C C . ASP A 1 115 ? 7.871 -3.605 -14.398 1.00 80.38 115 ASP A C 1
ATOM 875 O O . ASP A 1 115 ? 8.401 -4.543 -14.997 1.00 80.38 115 ASP A O 1
ATOM 879 N N . MET A 1 116 ? 7.110 -3.796 -13.318 1.00 83.06 116 MET A N 1
ATOM 880 C CA . MET A 1 116 ? 6.803 -5.108 -12.768 1.00 83.06 116 MET A CA 1
ATOM 881 C C . MET A 1 116 ? 5.475 -5.117 -12.004 1.00 83.06 116 MET A C 1
ATOM 883 O O . MET A 1 116 ? 4.890 -4.079 -11.692 1.00 83.06 116 MET A O 1
ATOM 887 N N . VAL A 1 117 ? 5.010 -6.322 -11.681 1.00 86.50 117 VAL A N 1
ATOM 888 C CA . VAL A 1 117 ? 3.879 -6.569 -10.783 1.00 86.50 117 VAL A CA 1
ATOM 889 C C . VAL A 1 117 ? 4.354 -7.515 -9.694 1.00 86.50 117 VAL A C 1
ATOM 891 O O . VAL A 1 117 ? 5.011 -8.509 -10.005 1.00 86.50 117 VAL A O 1
ATOM 894 N N . ASP A 1 118 ? 4.014 -7.223 -8.443 1.00 87.88 118 ASP A N 1
ATOM 895 C CA . ASP A 1 118 ? 4.299 -8.125 -7.328 1.00 87.88 118 ASP A CA 1
ATOM 896 C C . ASP A 1 118 ? 3.248 -8.042 -6.219 1.00 87.88 118 ASP A C 1
ATOM 898 O O . ASP A 1 118 ? 2.433 -7.115 -6.170 1.00 87.88 118 ASP A O 1
ATOM 902 N N . SER A 1 119 ? 3.257 -9.048 -5.346 1.00 89.06 119 SER A N 1
ATOM 903 C CA . SER A 1 119 ? 2.389 -9.143 -4.184 1.00 89.06 119 SER A CA 1
ATOM 904 C C . SER A 1 119 ? 2.901 -8.276 -3.036 1.00 89.06 119 SER A C 1
ATOM 906 O O . SER A 1 119 ? 4.031 -8.426 -2.576 1.00 89.06 119 SER A O 1
ATOM 908 N N . VAL A 1 120 ? 2.033 -7.424 -2.498 1.00 90.31 120 VAL A N 1
ATOM 909 C CA . VAL A 1 120 ? 2.304 -6.639 -1.294 1.00 90.31 120 VAL A CA 1
ATOM 910 C C . VAL A 1 120 ? 1.202 -6.797 -0.261 1.00 90.31 120 VAL A C 1
ATOM 912 O O . VAL A 1 120 ? 0.030 -6.990 -0.583 1.00 90.31 120 VAL A O 1
ATOM 915 N N . VAL A 1 121 ? 1.583 -6.700 1.009 1.00 91.31 121 VAL A N 1
ATOM 916 C CA . VAL A 1 121 ? 0.646 -6.703 2.130 1.00 91.31 121 VAL A CA 1
ATOM 917 C C . VAL A 1 121 ? -0.002 -5.327 2.251 1.00 91.31 121 VAL A C 1
ATOM 919 O O . VAL A 1 121 ? 0.684 -4.336 2.496 1.00 91.31 121 VAL A O 1
ATOM 922 N N . SER A 1 122 ? -1.324 -5.284 2.136 1.00 90.56 122 SER A N 1
ATOM 923 C CA . SER A 1 122 ? -2.162 -4.121 2.416 1.00 90.56 122 SER A CA 1
ATOM 924 C C . SER A 1 122 ? -2.944 -4.344 3.704 1.00 90.56 122 SER A C 1
ATOM 926 O O . SER A 1 122 ? -3.399 -5.453 3.984 1.00 90.56 122 SER A O 1
ATOM 928 N N . HIS A 1 123 ? -3.083 -3.302 4.516 1.00 91.38 123 HIS A N 1
ATOM 929 C CA . HIS A 1 123 ? -3.853 -3.369 5.751 1.00 91.38 123 HIS A CA 1
ATOM 930 C C . HIS A 1 123 ? -5.330 -3.166 5.416 1.00 91.38 123 HIS A C 1
ATOM 932 O O . HIS A 1 123 ? -5.685 -2.211 4.729 1.00 91.38 123 HIS A O 1
ATOM 938 N N . ALA A 1 124 ? -6.173 -4.083 5.877 1.00 85.25 124 ALA A N 1
ATOM 939 C CA . ALA A 1 124 ? -7.617 -4.022 5.679 1.00 85.25 124 ALA A CA 1
ATOM 940 C C . ALA A 1 124 ? -8.325 -3.487 6.930 1.00 85.25 124 ALA A C 1
ATOM 942 O O . ALA A 1 124 ? -9.320 -2.779 6.822 1.00 85.25 124 ALA A O 1
ATOM 943 N N . GLU A 1 125 ? -7.787 -3.794 8.114 1.00 86.12 125 GLU A N 1
ATOM 944 C CA . GLU A 1 125 ? -8.312 -3.328 9.396 1.00 86.12 125 GLU A CA 1
ATOM 945 C C . GLU A 1 125 ? -7.167 -2.991 10.351 1.00 86.12 125 GLU A C 1
ATOM 947 O O . GLU A 1 125 ? -6.119 -3.647 10.346 1.00 86.12 125 GLU A O 1
ATOM 952 N N . CYS A 1 126 ? -7.381 -1.969 11.179 1.00 86.44 126 CYS A N 1
ATOM 953 C CA . CYS A 1 126 ? -6.384 -1.437 12.097 1.00 86.44 126 CYS A CA 1
ATOM 954 C C . CYS A 1 126 ? -6.978 -1.226 13.490 1.00 86.44 126 CYS A C 1
ATOM 956 O O . CYS A 1 126 ? -8.119 -0.784 13.643 1.00 86.44 126 CYS A O 1
ATOM 958 N N . SER A 1 127 ? -6.165 -1.477 14.510 1.00 85.19 127 SER A N 1
ATOM 959 C CA . SER A 1 127 ? -6.453 -1.156 15.902 1.00 85.19 127 SER A CA 1
ATOM 960 C C . SER A 1 127 ? -5.421 -0.160 16.414 1.00 85.19 127 SER A C 1
ATOM 962 O O . SER A 1 127 ? -4.228 -0.295 16.148 1.00 85.19 127 SER A O 1
ATOM 964 N N . CYS A 1 128 ? -5.885 0.850 17.142 1.00 82.12 128 CYS A N 1
ATOM 965 C CA . CYS A 1 128 ? -5.048 1.893 17.723 1.00 82.12 128 CYS A CA 1
ATOM 966 C C . CYS A 1 128 ? -5.155 1.798 19.250 1.00 82.12 128 CYS A C 1
ATOM 968 O O . CYS A 1 128 ? -6.257 1.544 19.751 1.00 82.12 128 CYS A O 1
ATOM 970 N N . PRO A 1 129 ? -4.056 1.975 19.999 1.00 76.50 129 PRO A N 1
ATOM 971 C CA . PRO A 1 129 ? -4.119 2.133 21.446 1.00 76.50 129 PRO A CA 1
ATOM 972 C C . PRO A 1 129 ? -5.015 3.326 21.806 1.00 76.50 129 PRO A C 1
ATOM 974 O O . PRO A 1 129 ? -4.988 4.350 21.125 1.00 76.50 129 PRO A O 1
ATOM 977 N N . THR A 1 130 ? -5.798 3.199 22.877 1.00 63.78 130 THR A N 1
ATOM 978 C CA . THR A 1 130 ? -6.813 4.176 23.322 1.00 63.78 130 THR A CA 1
ATOM 979 C C . THR A 1 130 ? -6.282 5.580 23.636 1.00 63.78 130 THR A C 1
ATOM 981 O O . THR A 1 130 ? -7.082 6.500 23.745 1.00 63.78 130 THR A O 1
ATOM 984 N N . ASP A 1 131 ? -4.964 5.768 23.726 1.00 54.62 131 ASP A N 1
ATOM 985 C CA . ASP A 1 131 ? -4.332 7.031 24.135 1.00 54.62 131 ASP A CA 1
ATOM 986 C C . ASP A 1 131 ? -3.836 7.911 22.967 1.00 54.62 131 ASP A C 1
ATOM 988 O O . ASP A 1 131 ? -3.200 8.936 23.204 1.00 54.62 131 ASP A O 1
ATOM 992 N N . HIS A 1 132 ? -4.097 7.538 21.706 1.00 50.16 132 HIS A N 1
ATOM 993 C CA . HIS A 1 132 ? -3.562 8.253 20.531 1.00 50.16 132 HIS A CA 1
ATOM 994 C C . HIS A 1 132 ? -4.591 9.001 19.665 1.00 50.16 132 HIS A C 1
ATOM 996 O O . HIS A 1 132 ? -4.190 9.647 18.699 1.00 50.16 132 HIS A O 1
ATOM 1002 N N . CYS A 1 133 ? -5.880 8.995 20.019 1.00 47.34 133 CYS A N 1
ATOM 1003 C CA . CYS A 1 133 ? -6.861 9.911 19.425 1.00 47.34 133 CYS A CA 1
ATOM 1004 C C . CYS A 1 133 ? -7.017 11.142 20.332 1.00 47.34 133 CYS A C 1
ATOM 1006 O O . CYS A 1 133 ? -7.925 11.212 21.156 1.00 47.34 133 CYS A O 1
ATOM 1008 N N . THR A 1 134 ? -6.083 12.089 20.241 1.00 41.41 134 THR A N 1
ATOM 1009 C CA . THR A 1 134 ? -6.273 13.451 20.767 1.00 41.41 134 THR A CA 1
ATOM 1010 C C . THR A 1 134 ? -6.550 14.374 19.586 1.00 41.41 134 THR A C 1
ATOM 1012 O O . THR A 1 134 ? -5.659 14.544 18.750 1.00 41.41 134 THR A O 1
ATOM 1015 N N . GLY A 1 135 ? -7.786 14.883 19.521 1.00 40.62 135 GLY A N 1
ATOM 1016 C CA . GLY A 1 135 ? -8.362 15.643 18.400 1.00 40.62 135 GLY A CA 1
ATOM 1017 C C . GLY A 1 135 ? -7.791 17.028 18.103 1.00 40.62 135 GLY A C 1
ATOM 1018 O O . GLY A 1 135 ? -6.990 17.547 18.914 1.00 40.62 135 GLY A O 1
#

Foldseek 3Di:
DDDDDADPPPPPQCRQQAPLRDGFPDPVLSVVSPDDQDPPPLQDRQKDWAKDWPPDFDQDPNATKIKIFLGTAIDTDPQKDAPDKDKGWGFIDIDGPPDPDPPPCNDPSRPDDGPDIDIDIGGPDIDHPPPPRDD

Radius of gyration: 16.78 Å; chains: 1; bounding box: 46×25×44 Å

pLDDT: mean 70.5, std 15.21, range [34.25, 92.25]

Secondary structure (DSSP, 8-state):
--------SS-TTTTTB-TTS-B-SSHHHHHHHT----TT-TTT--EEEEPPB-SS-EEETTEEEEEEESS-EEEEPTT-EEEEEEEEEEEEEEEETT--TTTT-SSTTTTPPPSEEEEEEEEEEEE--TTS---

InterPro domains:
  IPR001846 von Willebrand factor, type D domain [PS51233] (1-42)

Organism: NCBI:txid143900

Sequence (135 aa):
MCGMCGHNDGETKLAFRMPDSNVAKSAAGFAHSWMLMHDSCREDCKLQKDRVDLGRTMSLVGELSRCYSAEPVLRCAPGCFATHTTLLNISFHCHPADNTRWMDDDASLVGEKADMVDSVVSHAECSCPTDHCTG